Protein AF-A0A351KRV3-F1 (afdb_monomer_lite)

Radius of gyration: 13.54 Å; chains: 1; bounding box: 34×16×28 Å

pLDDT: mean 96.31, std 4.87, range [71.81, 98.5]

Foldseek 3Di:
DDPVVVVVVVLVVLCPDDLVPDVSVVQNVVPDVSVVVVVVVVVVVVVVVVVD

Sequence (52 aa):
MDVLTELGKVLEARKAESPDASYVAKLYAKGLDAILKKIGEEATETVMAAKD

Secondary structure (DSSP, 8-state):
--HHHHHHHHHHHHTTS-TTT-HHHHHHHH-HHHHHHHHHHHHHHHHHHHH-

Structure (mmCIF, N/CA/C/O backbone):
data_AF-A0A351KRV3-F1
#
_entry.id   AF-A0A351KRV3-F1
#
loop_
_atom_site.group_PDB
_atom_site.id
_atom_site.type_symbol
_atom_site.label_atom_id
_atom_site.label_alt_id
_atom_site.label_comp_id
_atom_site.label_asym_id
_atom_site.label_entity_id
_atom_site.label_seq_id
_atom_site.pdbx_PDB_ins_code
_atom_site.Cartn_x
_atom_site.Cartn_y
_atom_site.Cartn_z
_atom_site.occupancy
_atom_site.B_iso_or_equiv
_atom_site.auth_seq_id
_atom_site.auth_comp_id
_atom_site.auth_asym_id
_atom_site.auth_atom_id
_atom_site.pdbx_PDB_model_num
ATOM 1 N N . MET A 1 1 ? -13.945 -2.750 -17.854 1.00 71.81 1 MET A N 1
ATOM 2 C CA . MET A 1 1 ? -13.109 -2.278 -16.730 1.00 71.81 1 MET A CA 1
ATOM 3 C C . MET A 1 1 ? -11.884 -3.159 -16.700 1.00 71.81 1 MET A C 1
ATOM 5 O O . MET A 1 1 ? -12.032 -4.352 -16.941 1.00 71.81 1 MET A O 1
ATOM 9 N N . ASP A 1 2 ? -10.699 -2.578 -16.535 1.00 96.31 2 ASP A N 1
ATOM 10 C CA . ASP A 1 2 ? -9.467 -3.362 -16.443 1.00 96.31 2 ASP A CA 1
ATOM 11 C C . ASP A 1 2 ? -9.278 -3.951 -15.037 1.00 96.31 2 ASP A C 1
ATOM 13 O O . ASP A 1 2 ? -10.006 -3.631 -14.091 1.00 96.31 2 ASP A O 1
ATOM 17 N N . VAL A 1 3 ? -8.290 -4.836 -14.918 1.00 97.69 3 VAL A N 1
ATOM 18 C CA . VAL A 1 3 ? -7.980 -5.540 -13.670 1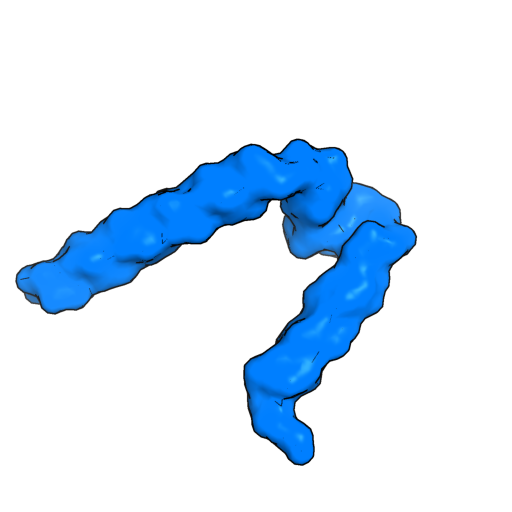.00 97.69 3 VAL A CA 1
ATOM 19 C C . VAL A 1 3 ? -7.579 -4.591 -12.536 1.00 97.69 3 VAL A C 1
ATOM 21 O O . VAL A 1 3 ? -7.946 -4.829 -11.386 1.00 97.69 3 VAL A O 1
ATOM 24 N N . LEU A 1 4 ? -6.873 -3.498 -12.837 1.00 97.69 4 LEU A N 1
ATOM 25 C CA . LEU A 1 4 ? -6.417 -2.547 -11.821 1.00 97.69 4 LEU A CA 1
ATOM 26 C C . LEU A 1 4 ? -7.586 -1.737 -11.264 1.00 97.69 4 LEU A C 1
ATOM 28 O O . LEU A 1 4 ? -7.634 -1.454 -10.068 1.00 97.69 4 LEU A O 1
ATOM 32 N N . THR A 1 5 ? -8.564 -1.424 -12.107 1.00 97.88 5 THR A N 1
ATOM 33 C CA . THR A 1 5 ? -9.779 -0.724 -11.703 1.00 97.88 5 THR A CA 1
ATOM 34 C C . THR A 1 5 ? -10.630 -1.589 -10.771 1.00 97.88 5 THR A C 1
ATOM 36 O O . THR A 1 5 ? -11.133 -1.093 -9.762 1.00 97.88 5 THR A O 1
ATOM 39 N N . GLU A 1 6 ? -10.771 -2.887 -11.059 1.00 97.75 6 GLU A N 1
ATOM 40 C CA . GLU A 1 6 ? -11.470 -3.815 -10.157 1.00 97.75 6 GLU A CA 1
ATOM 41 C C . GLU A 1 6 ? -10.715 -4.007 -8.836 1.00 97.75 6 GLU A C 1
ATOM 43 O O . GLU A 1 6 ? -11.329 -3.981 -7.768 1.00 97.75 6 GLU A O 1
ATOM 48 N N . LEU A 1 7 ? -9.382 -4.102 -8.877 1.00 97.38 7 LEU A N 1
ATOM 49 C CA . LEU A 1 7 ? -8.565 -4.145 -7.663 1.00 97.38 7 LEU A CA 1
ATOM 50 C C . LEU A 1 7 ? -8.755 -2.881 -6.815 1.00 97.38 7 LEU A C 1
ATOM 52 O O . LEU A 1 7 ? -8.943 -2.985 -5.605 1.00 97.38 7 LEU A O 1
ATOM 56 N N . GLY A 1 8 ? -8.775 -1.700 -7.439 1.00 97.56 8 GLY A N 1
ATOM 57 C CA . GLY A 1 8 ? -9.026 -0.431 -6.757 1.00 97.56 8 GLY A CA 1
ATOM 58 C C . GLY A 1 8 ? -10.339 -0.437 -5.972 1.00 97.56 8 GLY A C 1
ATOM 59 O O . GLY A 1 8 ? -10.351 -0.075 -4.798 1.00 97.56 8 GLY A O 1
ATOM 60 N N . LYS A 1 9 ? -11.429 -0.943 -6.563 1.00 97.69 9 LYS A N 1
ATOM 61 C CA . LYS A 1 9 ? -12.715 -1.090 -5.855 1.00 97.69 9 LYS A CA 1
ATOM 62 C C . LYS A 1 9 ? -12.618 -2.004 -4.637 1.00 97.69 9 LYS A C 1
ATOM 64 O O . LYS A 1 9 ? -13.189 -1.689 -3.596 1.00 97.69 9 LYS A O 1
ATOM 69 N N . VAL A 1 10 ? -11.905 -3.126 -4.756 1.00 96.88 10 VAL A N 1
ATOM 70 C CA . VAL A 1 10 ? -11.696 -4.057 -3.637 1.00 96.88 10 VAL A CA 1
ATOM 71 C C . VAL A 1 10 ? -10.907 -3.382 -2.514 1.00 96.88 10 VAL A C 1
ATOM 73 O O . VAL A 1 10 ? -11.242 -3.557 -1.345 1.00 96.88 10 VAL A O 1
ATOM 76 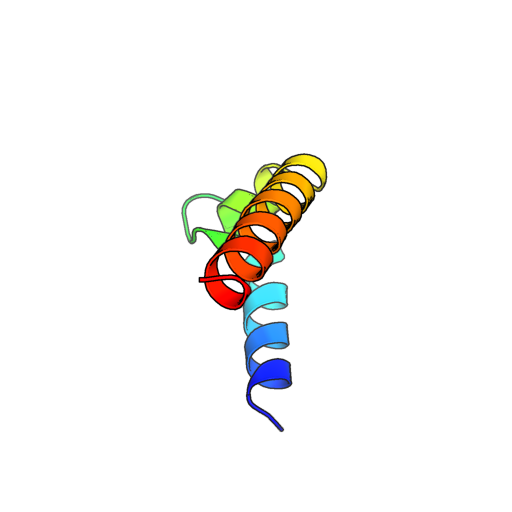N N . LEU A 1 11 ? -9.884 -2.590 -2.844 1.00 97.06 11 LEU A N 1
ATOM 77 C CA . LEU A 1 11 ? -9.114 -1.841 -1.849 1.00 97.06 11 LEU A CA 1
ATOM 78 C C . LEU A 1 11 ? -9.972 -0.781 -1.144 1.00 97.06 11 LEU A C 1
ATOM 80 O O . LEU A 1 11 ? -9.922 -0.693 0.081 1.00 97.06 11 LEU A O 1
ATOM 84 N N . GLU A 1 12 ? -10.796 -0.031 -1.883 1.00 96.81 12 GLU A N 1
ATOM 85 C CA . GLU A 1 12 ? -11.713 0.960 -1.301 1.00 96.81 12 GLU A CA 1
ATOM 86 C C . GLU A 1 12 ? -12.745 0.318 -0.368 1.00 96.81 12 GLU A C 1
ATOM 88 O O . GLU A 1 12 ? -12.943 0.804 0.745 1.00 96.81 12 GLU A O 1
ATOM 93 N N . ALA A 1 13 ? -13.348 -0.809 -0.763 1.00 96.50 13 ALA A N 1
ATOM 94 C CA . ALA A 1 13 ? -14.290 -1.537 0.091 1.00 96.50 13 ALA A CA 1
ATOM 95 C C . ALA A 1 13 ? -13.648 -1.961 1.427 1.00 96.50 13 ALA A C 1
ATOM 97 O O . ALA A 1 13 ? -14.260 -1.834 2.487 1.00 96.50 13 ALA A O 1
ATOM 98 N N . ARG A 1 14 ? -12.378 -2.379 1.389 1.00 97.12 14 ARG A N 1
ATOM 99 C CA . ARG A 1 14 ? -11.625 -2.845 2.564 1.00 97.12 14 ARG A CA 1
ATOM 100 C C . ARG A 1 14 ? -11.169 -1.740 3.514 1.00 97.12 14 ARG A C 1
ATOM 102 O O . ARG A 1 14 ? -10.750 -2.056 4.624 1.00 97.12 14 ARG A O 1
ATOM 109 N N . LYS A 1 15 ? -11.252 -0.458 3.136 1.00 94.75 15 LYS A N 1
ATOM 110 C CA . LYS A 1 15 ? -10.916 0.658 4.044 1.00 94.75 15 LYS A CA 1
ATOM 111 C C . LYS A 1 15 ? -11.842 0.746 5.255 1.00 94.75 15 LYS A C 1
ATOM 113 O O . LYS A 1 15 ? -11.409 1.214 6.302 1.00 94.75 15 LYS A O 1
ATOM 118 N N . ALA A 1 16 ? -13.099 0.334 5.097 1.00 93.12 16 ALA 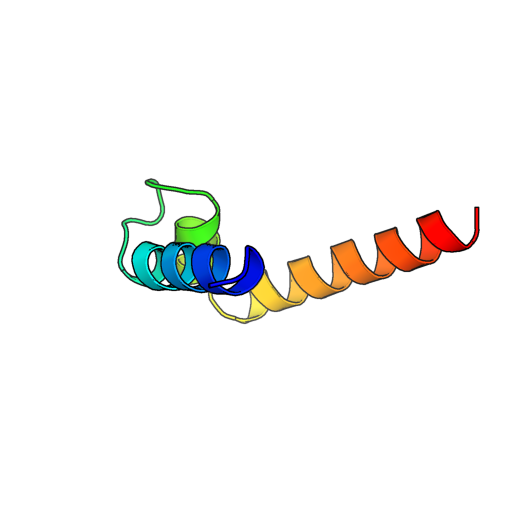A N 1
ATOM 119 C CA . ALA A 1 16 ? -14.118 0.389 6.146 1.00 93.12 16 ALA A CA 1
ATOM 120 C C . ALA A 1 16 ? -14.294 -0.946 6.894 1.00 93.12 16 ALA A C 1
ATOM 122 O O . ALA A 1 16 ? -15.100 -1.031 7.819 1.00 93.12 16 ALA A O 1
ATOM 123 N N . GLU A 1 17 ? -13.576 -1.993 6.485 1.00 96.56 17 GLU A N 1
ATOM 124 C CA . GLU A 1 17 ? -13.631 -3.298 7.136 1.00 96.56 17 GLU A CA 1
ATOM 125 C C . GLU A 1 17 ? -12.872 -3.303 8.467 1.00 96.56 17 GLU A C 1
ATOM 127 O O . GLU A 1 17 ? -11.982 -2.489 8.724 1.00 96.56 17 GLU A O 1
ATOM 132 N N . SER A 1 18 ? -13.199 -4.284 9.309 1.00 96.94 18 SER A N 1
ATOM 133 C CA . SER A 1 18 ? -12.466 -4.511 10.549 1.00 96.94 18 SER A CA 1
ATOM 134 C C . SER A 1 18 ? -10.997 -4.889 10.262 1.00 96.94 18 SER A C 1
ATOM 136 O O . SER A 1 18 ? -10.736 -5.637 9.314 1.00 96.94 18 SER A O 1
ATOM 138 N N . PRO A 1 19 ? -10.010 -4.435 11.062 1.00 95.38 19 PRO A N 1
ATOM 139 C CA . PRO A 1 19 ? -8.582 -4.677 10.800 1.00 95.38 19 PRO A CA 1
ATOM 140 C C . PRO A 1 19 ? -8.156 -6.157 10.769 1.00 95.38 19 PRO A C 1
ATOM 142 O O . PRO A 1 19 ? -7.064 -6.495 10.313 1.00 95.38 19 PRO A O 1
ATOM 145 N N . ASP A 1 20 ? -8.971 -7.051 11.308 1.00 96.56 20 ASP A N 1
ATOM 146 C CA . ASP A 1 20 ? -8.806 -8.505 11.322 1.00 96.56 20 ASP A CA 1
ATOM 147 C C . ASP A 1 20 ? -9.414 -9.199 10.094 1.00 96.56 20 ASP A C 1
ATOM 149 O O . ASP A 1 20 ? -9.026 -10.327 9.794 1.00 96.56 20 ASP A O 1
ATOM 153 N N . ALA A 1 21 ? -10.280 -8.521 9.335 1.00 96.38 21 ALA A N 1
ATOM 154 C CA . ALA A 1 21 ? -10.957 -9.086 8.167 1.00 96.38 21 ALA A CA 1
ATOM 155 C C . ALA A 1 21 ? -10.005 -9.352 6.989 1.00 96.38 21 ALA A C 1
ATOM 157 O O . ALA A 1 21 ? -10.185 -10.306 6.231 1.00 96.38 21 ALA A O 1
ATOM 158 N N . SER A 1 22 ? -8.972 -8.522 6.817 1.00 96.62 22 SER A N 1
ATOM 159 C CA . SER A 1 22 ? -7.984 -8.706 5.754 1.00 96.62 22 SER A CA 1
ATOM 160 C C . SER A 1 22 ? -6.655 -8.017 6.054 1.00 96.62 22 SER A C 1
ATOM 162 O O . SER A 1 22 ? -6.556 -7.115 6.885 1.00 96.62 22 SER A O 1
ATOM 164 N N . TYR A 1 23 ? -5.602 -8.413 5.333 1.00 96.75 23 TYR A N 1
ATOM 165 C CA . TYR A 1 23 ? -4.301 -7.742 5.408 1.00 96.75 23 TYR A CA 1
ATOM 166 C C . TYR A 1 23 ? -4.378 -6.261 4.999 1.00 96.75 23 TYR A C 1
ATOM 168 O O . TYR A 1 23 ? -3.764 -5.411 5.639 1.00 96.75 23 TYR A O 1
ATOM 176 N N . VAL A 1 24 ? -5.167 -5.946 3.968 1.00 96.56 24 VAL A N 1
ATOM 177 C CA . VAL A 1 24 ? -5.364 -4.571 3.487 1.00 96.56 24 VAL A CA 1
ATOM 178 C C . VAL A 1 24 ? -6.097 -3.728 4.534 1.00 96.56 24 VAL A C 1
ATOM 180 O O . VAL A 1 24 ? -5.634 -2.634 4.847 1.00 96.56 24 VAL A O 1
ATOM 183 N N . ALA A 1 25 ? -7.169 -4.251 5.142 1.00 97.38 25 ALA A N 1
ATOM 184 C CA . ALA A 1 25 ? -7.866 -3.574 6.240 1.00 97.38 25 ALA A CA 1
ATOM 185 C C . ALA A 1 25 ? -6.924 -3.326 7.432 1.00 97.38 25 ALA A C 1
ATOM 187 O O . ALA A 1 25 ? -6.872 -2.227 7.984 1.00 97.38 25 ALA A O 1
ATOM 188 N N . LYS A 1 26 ? -6.081 -4.314 7.768 1.00 97.75 26 LYS A N 1
ATOM 189 C CA . LYS A 1 26 ? -5.035 -4.172 8.791 1.00 97.75 26 LYS A CA 1
ATOM 190 C C . LYS A 1 26 ? -4.033 -3.065 8.467 1.00 97.75 26 LYS A C 1
ATOM 192 O O . LYS A 1 26 ? -3.605 -2.358 9.375 1.00 97.75 26 LYS A O 1
ATOM 197 N N . LEU A 1 27 ? -3.619 -2.934 7.207 1.00 97.19 27 LEU A N 1
ATOM 198 C CA . LEU A 1 27 ? -2.712 -1.868 6.776 1.00 97.19 27 LEU A CA 1
ATOM 199 C C . LEU A 1 27 ? -3.372 -0.493 6.876 1.00 97.19 27 LEU A C 1
ATOM 201 O O . LEU A 1 27 ? -2.754 0.417 7.421 1.00 97.19 27 LEU A O 1
ATOM 205 N N . TYR A 1 28 ? -4.625 -0.351 6.434 1.00 97.06 28 TYR A N 1
ATOM 206 C CA . TYR A 1 28 ? -5.363 0.906 6.583 1.00 97.06 28 TYR A CA 1
ATOM 207 C C . TYR A 1 28 ? -5.519 1.313 8.049 1.00 97.06 28 TYR A C 1
ATOM 209 O O . TYR A 1 28 ? -5.260 2.465 8.387 1.00 97.06 28 TYR A O 1
ATOM 217 N N . ALA A 1 29 ? -5.835 0.366 8.934 1.00 97.25 29 ALA A N 1
ATOM 218 C CA . ALA A 1 29 ? -5.939 0.618 10.370 1.00 97.25 29 ALA A CA 1
ATOM 219 C C . ALA A 1 29 ? -4.608 1.035 11.022 1.00 97.25 29 ALA A C 1
ATOM 221 O O . ALA A 1 29 ? -4.607 1.774 12.003 1.00 97.25 29 ALA A O 1
ATOM 222 N N . LYS A 1 30 ? -3.469 0.583 10.480 1.00 97.25 30 LYS A N 1
ATOM 223 C CA . LYS A 1 30 ? -2.127 1.008 10.917 1.00 97.25 30 LYS A C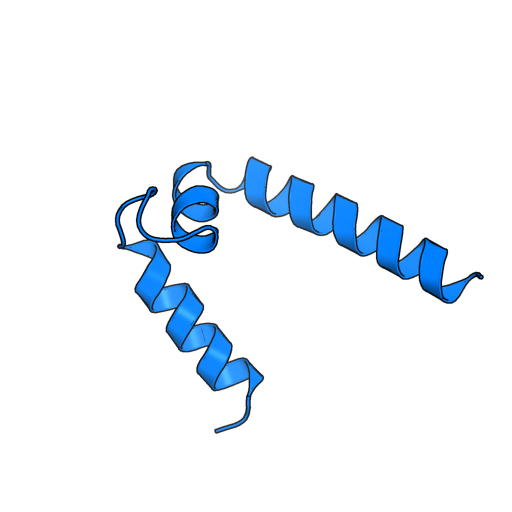A 1
ATOM 224 C C . LYS A 1 30 ? -1.739 2.405 10.418 1.00 97.25 30 LYS A C 1
ATOM 226 O O . LYS A 1 30 ? -0.795 2.980 10.951 1.00 97.25 30 LYS A O 1
ATOM 231 N N . GLY A 1 31 ? -2.447 2.944 9.427 1.00 97.00 31 GLY A N 1
ATOM 232 C CA . GLY A 1 31 ? -2.254 4.298 8.919 1.00 97.00 31 GLY A CA 1
ATOM 233 C C . GLY A 1 31 ? -1.185 4.439 7.832 1.00 97.00 31 GLY A C 1
ATOM 234 O O . GLY A 1 31 ? -0.554 3.476 7.388 1.00 97.00 31 GLY A O 1
ATOM 235 N N . LEU A 1 32 ? -1.010 5.686 7.386 1.00 97.31 32 LEU A N 1
ATOM 236 C CA . LEU A 1 32 ? -0.218 6.045 6.208 1.00 97.31 32 LEU A CA 1
ATOM 237 C C . LEU A 1 32 ? 1.249 5.601 6.308 1.00 97.31 32 LEU A C 1
ATOM 239 O O . LEU A 1 32 ? 1.767 5.031 5.353 1.00 97.31 32 LEU A O 1
ATOM 243 N N . ASP A 1 33 ? 1.895 5.783 7.460 1.00 98.38 33 ASP A N 1
ATOM 244 C CA . ASP A 1 33 ? 3.315 5.448 7.637 1.00 98.38 33 ASP A CA 1
ATOM 245 C C . ASP A 1 33 ? 3.597 3.954 7.416 1.00 98.38 33 ASP A C 1
ATOM 247 O O . ASP A 1 33 ? 4.596 3.584 6.798 1.00 98.38 33 ASP A O 1
ATOM 251 N N . ALA A 1 34 ? 2.691 3.076 7.861 1.00 97.31 34 ALA A N 1
ATOM 252 C CA . ALA A 1 34 ? 2.820 1.637 7.648 1.00 97.31 34 ALA A CA 1
ATOM 253 C C . ALA A 1 34 ? 2.675 1.256 6.167 1.00 97.31 34 ALA A C 1
ATOM 255 O O . ALA A 1 34 ? 3.369 0.356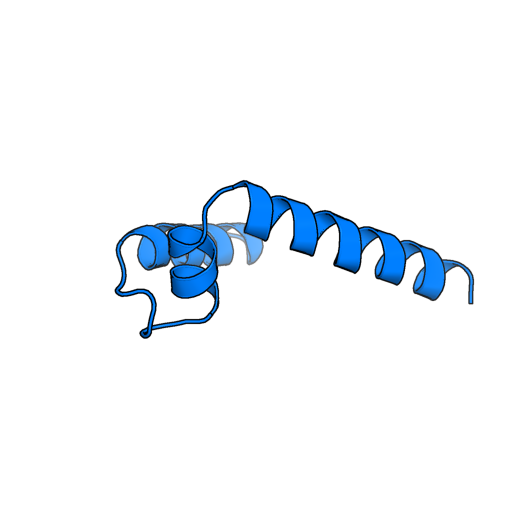 5.689 1.00 97.31 34 ALA A O 1
ATOM 256 N N . ILE A 1 35 ? 1.799 1.952 5.439 1.00 97.75 35 ILE A N 1
ATOM 257 C CA . ILE A 1 35 ? 1.606 1.763 3.998 1.00 97.75 35 ILE A CA 1
ATOM 258 C C . ILE A 1 35 ? 2.846 2.248 3.237 1.00 97.75 35 ILE A C 1
ATOM 260 O O . ILE A 1 35 ? 3.379 1.510 2.410 1.00 97.75 35 ILE A O 1
ATOM 264 N N . LEU A 1 36 ? 3.348 3.447 3.549 1.00 98.38 36 LEU A N 1
ATOM 265 C CA . LEU A 1 36 ? 4.543 4.014 2.915 1.00 98.38 36 LEU A CA 1
ATOM 266 C C . LEU A 1 36 ? 5.782 3.149 3.155 1.00 98.38 36 LEU A C 1
ATOM 268 O O . LEU A 1 36 ? 6.564 2.932 2.231 1.00 98.38 36 LEU A O 1
ATOM 272 N N . LYS A 1 37 ? 5.931 2.590 4.362 1.00 98.31 37 LYS A N 1
ATOM 273 C CA . LYS A 1 37 ? 7.004 1.637 4.660 1.00 98.31 37 LYS A CA 1
ATOM 274 C C . LYS A 1 37 ? 6.952 0.416 3.737 1.00 98.31 37 LYS A C 1
ATOM 276 O O . LYS A 1 37 ? 7.976 0.065 3.160 1.00 98.31 37 LYS A O 1
ATOM 281 N N . LYS A 1 38 ? 5.774 -0.193 3.551 1.00 97.81 38 LYS A N 1
ATOM 282 C CA . LYS A 1 38 ? 5.610 -1.327 2.625 1.00 97.81 38 LYS A CA 1
ATOM 283 C C . LYS A 1 38 ? 5.931 -0.935 1.183 1.00 97.81 38 LYS A C 1
ATOM 285 O O . LYS A 1 38 ? 6.622 -1.688 0.515 1.00 97.81 38 LYS A O 1
ATOM 290 N N . ILE A 1 39 ? 5.509 0.244 0.721 1.00 98.19 39 ILE A N 1
ATOM 291 C CA . ILE A 1 39 ? 5.865 0.729 -0.625 1.00 98.19 39 ILE A CA 1
ATOM 292 C C . ILE A 1 39 ? 7.389 0.821 -0.792 1.00 98.19 39 ILE A C 1
ATOM 294 O O . ILE A 1 39 ? 7.915 0.380 -1.809 1.00 98.19 39 ILE A O 1
ATOM 298 N N . GLY A 1 40 ? 8.102 1.361 0.201 1.00 98.50 40 GLY A N 1
ATOM 299 C CA . GLY A 1 40 ? 9.564 1.460 0.159 1.00 98.50 40 GLY A CA 1
ATOM 300 C C . GLY A 1 40 ? 10.272 0.100 0.137 1.00 98.50 40 GLY A C 1
ATOM 301 O O . GLY A 1 40 ? 11.240 -0.068 -0.606 1.00 98.50 40 GLY A O 1
ATOM 302 N N . GLU A 1 41 ? 9.777 -0.869 0.917 1.00 98.50 41 GLU A N 1
ATOM 303 C CA . GLU A 1 41 ? 10.283 -2.251 0.925 1.00 98.50 41 GLU A CA 1
ATOM 304 C C . GLU A 1 41 ? 10.164 -2.887 -0.471 1.00 98.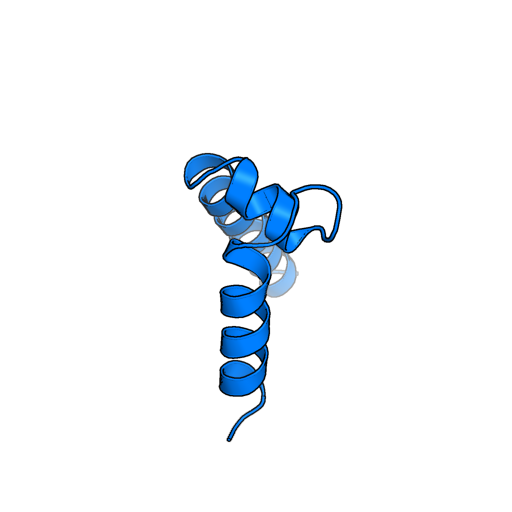50 41 GLU A C 1
ATOM 306 O O . GLU A 1 41 ? 11.178 -3.242 -1.069 1.00 98.50 41 GLU A O 1
ATOM 311 N N . GLU A 1 42 ? 8.955 -2.927 -1.040 1.00 98.25 42 GLU A N 1
ATOM 312 C CA . GLU A 1 42 ? 8.707 -3.581 -2.336 1.00 98.25 42 GLU A CA 1
ATOM 313 C C . GLU A 1 42 ? 9.419 -2.863 -3.496 1.00 98.25 42 GLU A C 1
ATOM 315 O O . GLU A 1 42 ? 9.889 -3.499 -4.440 1.00 98.25 42 GLU A O 1
ATOM 320 N N . ALA A 1 43 ? 9.545 -1.531 -3.439 1.00 98.50 43 ALA A N 1
ATOM 321 C CA . ALA A 1 43 ? 10.298 -0.773 -4.439 1.00 98.50 43 ALA A CA 1
ATOM 322 C C . ALA A 1 43 ? 11.786 -1.152 -4.434 1.00 98.50 43 ALA A C 1
ATOM 324 O O . ALA A 1 43 ? 12.385 -1.326 -5.496 1.00 98.50 43 ALA A O 1
ATOM 325 N N . THR A 1 44 ? 12.372 -1.315 -3.245 1.00 98.38 44 THR A N 1
ATOM 326 C CA . THR A 1 44 ? 13.767 -1.750 -3.098 1.00 98.38 44 THR A CA 1
ATOM 327 C C . THR A 1 44 ? 13.943 -3.166 -3.638 1.00 98.38 44 THR A C 1
ATOM 329 O O . THR A 1 44 ? 14.848 -3.407 -4.435 1.00 98.38 44 THR A O 1
ATOM 332 N N . GLU A 1 45 ? 13.050 -4.086 -3.272 1.00 98.31 45 GLU A N 1
ATOM 333 C CA . GLU A 1 45 ? 13.060 -5.470 -3.762 1.00 98.31 45 GLU A CA 1
ATOM 334 C C . GLU A 1 45 ? 12.914 -5.546 -5.284 1.00 98.31 45 GLU A C 1
ATOM 336 O O . GLU A 1 45 ? 13.658 -6.278 -5.934 1.00 98.31 45 GLU A O 1
ATOM 341 N N . THR A 1 46 ? 12.043 -4.723 -5.869 1.00 98.31 46 THR A N 1
ATOM 342 C CA . THR A 1 46 ? 11.852 -4.648 -7.325 1.00 98.31 46 THR A CA 1
ATOM 343 C C . THR A 1 46 ? 13.133 -4.220 -8.042 1.00 98.31 46 THR A C 1
ATOM 345 O O . THR A 1 46 ? 13.505 -4.819 -9.049 1.00 98.31 46 THR A O 1
ATOM 348 N N . VAL A 1 47 ? 13.831 -3.199 -7.531 1.00 98.06 47 VAL A N 1
ATOM 349 C CA . VAL A 1 47 ? 15.099 -2.732 -8.119 1.00 98.06 47 VAL A CA 1
ATOM 350 C C . VAL A 1 47 ? 16.185 -3.799 -8.008 1.00 98.06 47 VAL A C 1
ATOM 352 O O . VAL A 1 47 ? 16.928 -4.002 -8.967 1.00 98.06 47 VAL A O 1
ATOM 355 N N . MET A 1 48 ? 16.281 -4.488 -6.867 1.00 98.00 48 MET A N 1
ATOM 356 C CA . MET A 1 48 ? 17.245 -5.581 -6.695 1.00 98.00 48 MET A CA 1
ATOM 357 C C . MET A 1 48 ? 16.957 -6.733 -7.662 1.00 98.00 48 MET A C 1
ATOM 359 O O . MET A 1 48 ? 17.860 -7.155 -8.375 1.00 98.00 48 MET A O 1
ATOM 363 N N . ALA A 1 49 ? 15.699 -7.164 -7.766 1.00 97.75 49 ALA A N 1
ATOM 364 C CA . ALA A 1 49 ? 15.290 -8.244 -8.662 1.00 97.75 49 ALA A CA 1
ATOM 365 C C . ALA A 1 49 ? 15.459 -7.908 -10.152 1.00 97.75 49 ALA A C 1
ATOM 367 O O . ALA A 1 49 ? 15.605 -8.811 -10.962 1.00 97.75 49 ALA A O 1
ATOM 368 N N . ALA A 1 50 ? 15.412 -6.625 -10.528 1.00 97.56 50 ALA A N 1
ATOM 369 C CA . ALA A 1 50 ? 15.657 -6.186 -11.903 1.00 97.56 50 ALA A CA 1
ATOM 370 C C . ALA A 1 50 ? 17.151 -6.058 -12.250 1.00 97.56 50 ALA A C 1
ATOM 372 O O . ALA A 1 50 ? 17.503 -5.995 -13.428 1.00 97.56 50 ALA A O 1
ATOM 373 N N . LYS A 1 51 ? 18.013 -5.927 -11.236 1.00 94.75 51 LYS A N 1
ATOM 374 C CA . LYS A 1 51 ? 19.469 -5.864 -11.397 1.00 94.75 51 LYS A CA 1
ATOM 375 C C . LYS A 1 51 ? 20.075 -7.262 -11.571 1.00 94.75 51 LYS A C 1
ATOM 377 O O . LYS A 1 51 ? 21.063 -7.379 -12.297 1.00 94.75 51 LYS A O 1
ATOM 382 N N . ASP A 1 52 ? 19.537 -8.246 -10.853 1.00 73.19 52 ASP A N 1
ATOM 383 C CA . ASP A 1 52 ? 19.944 -9.657 -10.908 1.00 73.19 52 ASP A CA 1
ATOM 384 C C . ASP A 1 52 ? 19.467 -10.344 -12.203 1.00 73.19 52 ASP A C 1
ATOM 386 O O . ASP A 1 52 ? 20.234 -11.190 -12.723 1.00 73.19 52 ASP A O 1
#